Protein AF-A0A6P0NZ81-F1 (afdb_monomer)

Solvent-accessible surface area (backbone atoms only — not comparable to full-atom values): 3140 Å² total; per-residue (Å²): 132,91,78,74,47,66,45,77,67,88,78,84,64,66,39,73,95,69,81,43,48,56,52,67,41,77,50,97,91,36,32,41,46,54,56,50,50,54,53,47,63,73,64,76,47,40,59,78,83

Secondary structure (DSSP, 8-state):
-PPPPPB--------GGGTS-GGGSEETTEEHHHHHHHHHHHTT---B-

Nearest PDB structures (foldseek):
  2we9-assembly1_A  TM=8.956E-01  e=5.664E-02  Mycobacterium tuberculosis H37Rv
  3fww-assembly1_A  TM=8.465E-01  e=5.561E-01  Yersinia pestis Pestoides F
  5vmk-assembly1_B  TM=7.474E-01  e=7.334E-01  Acinetobacter baumannii
  3ngw-assembly1_A  TM=7.251E-01  e=1.037E+00  Archaeoglobus fulgidus
  1hjj-assembly1_A  TM=5.956E-01  e=1.933E+00  Escherichia coli

Structure (mmCIF, N/CA/C/O backbone):
data_AF-A0A6P0NZ81-F1
#
_entry.id   AF-A0A6P0NZ81-F1
#
loop_
_atom_site.group_PDB
_atom_site.id
_atom_site.type_symbol
_atom_site.label_atom_id
_atom_site.label_alt_id
_atom_site.label_comp_id
_atom_site.label_asym_id
_atom_site.label_entity_id
_atom_site.label_seq_id
_atom_site.pdbx_PDB_ins_code
_atom_site.Cartn_x
_atom_site.Cartn_y
_atom_site.Cartn_z
_atom_site.occupancy
_atom_site.B_iso_or_equiv
_atom_site.auth_seq_id
_atom_site.auth_comp_id
_atom_site.auth_asym_id
_atom_site.auth_atom_id
_atom_site.pdbx_PDB_model_num
ATOM 1 N N . MET A 1 1 ? -18.560 14.007 20.273 1.00 48.28 1 MET A N 1
ATOM 2 C CA . MET A 1 1 ? -18.829 13.689 18.852 1.00 48.28 1 MET A CA 1
ATOM 3 C C . MET A 1 1 ? -17.626 12.924 18.326 1.00 48.28 1 MET A C 1
ATOM 5 O O . MET A 1 1 ? -16.536 13.482 18.360 1.00 48.28 1 MET A O 1
ATOM 9 N N . ASN A 1 2 ? -17.789 11.664 17.914 1.00 73.4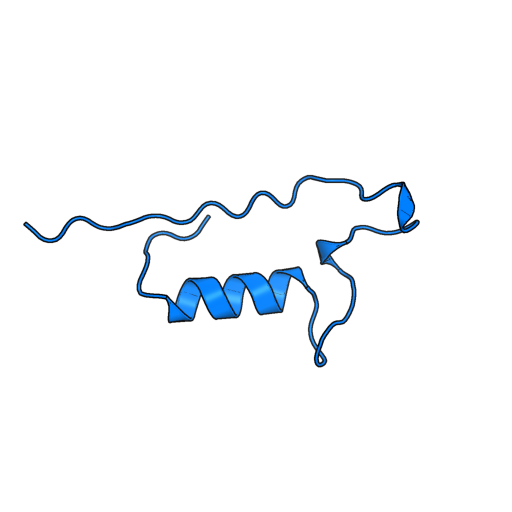4 2 ASN A N 1
ATOM 10 C CA . ASN A 1 2 ? -16.700 10.913 17.286 1.00 73.44 2 ASN A CA 1
ATOM 11 C C . ASN A 1 2 ? -16.462 11.492 15.891 1.00 73.44 2 ASN A C 1
ATOM 13 O O . ASN A 1 2 ? -17.375 11.523 15.069 1.00 73.44 2 ASN A O 1
ATOM 17 N N . LYS A 1 3 ? -15.259 12.013 15.656 1.00 81.56 3 LYS A N 1
ATOM 18 C CA . LYS A 1 3 ? -14.865 12.567 14.363 1.00 81.56 3 LYS A CA 1
ATOM 19 C C . LYS A 1 3 ? -14.295 11.427 13.526 1.00 81.56 3 LYS A C 1
ATOM 21 O O . LYS A 1 3 ? -13.372 10.759 13.980 1.00 81.56 3 LYS A O 1
ATOM 26 N N . SER A 1 4 ? -14.861 11.193 12.346 1.00 90.44 4 SER A N 1
ATOM 27 C CA . SER A 1 4 ? -14.304 10.215 11.412 1.00 90.44 4 SER A CA 1
ATOM 28 C C . SER A 1 4 ? -13.043 10.783 10.768 1.00 90.44 4 SER A C 1
ATOM 30 O O . SER A 1 4 ? -13.023 11.956 10.385 1.00 90.44 4 SER A O 1
ATOM 32 N N . ILE A 1 5 ? -11.993 9.970 10.681 1.00 96.00 5 ILE A N 1
ATOM 33 C CA . ILE A 1 5 ? -10.741 10.315 10.003 1.00 96.00 5 ILE A CA 1
ATOM 34 C C . ILE A 1 5 ? -10.758 9.604 8.654 1.00 96.00 5 ILE A C 1
ATOM 36 O O . ILE A 1 5 ? -10.847 8.380 8.626 1.00 96.00 5 ILE A O 1
ATOM 40 N N . GLY A 1 6 ? -10.697 10.364 7.562 1.00 97.12 6 GLY A N 1
ATOM 41 C CA . GLY A 1 6 ? -10.602 9.813 6.211 1.00 97.12 6 GLY A CA 1
ATOM 42 C C . GLY A 1 6 ? -9.156 9.541 5.795 1.00 97.12 6 GLY A C 1
ATOM 43 O O . GLY A 1 6 ? -8.239 10.228 6.252 1.00 97.12 6 GLY A O 1
ATOM 44 N N . ILE A 1 7 ? -8.960 8.563 4.914 1.00 98.19 7 ILE A N 1
ATOM 45 C CA . ILE A 1 7 ? -7.678 8.258 4.264 1.00 98.19 7 ILE A CA 1
ATOM 46 C C . ILE A 1 7 ? -7.810 8.550 2.770 1.00 98.19 7 ILE A C 1
ATOM 48 O O . ILE A 1 7 ? -8.809 8.180 2.168 1.00 98.19 7 ILE A O 1
ATOM 52 N N . ILE A 1 8 ? -6.783 9.179 2.190 1.00 98.00 8 ILE A N 1
ATOM 53 C CA . ILE A 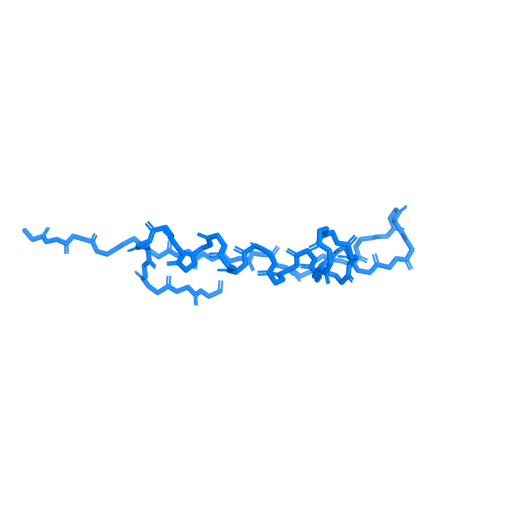1 8 ? -6.640 9.362 0.741 1.00 98.00 8 ILE A CA 1
ATOM 54 C C . ILE A 1 8 ? -5.322 8.712 0.304 1.00 98.00 8 ILE A C 1
ATOM 56 O O . ILE A 1 8 ? -4.242 9.146 0.721 1.00 98.00 8 ILE A O 1
ATOM 60 N N . ILE A 1 9 ? -5.394 7.681 -0.536 1.00 97.56 9 ILE A N 1
ATOM 61 C CA . ILE A 1 9 ? -4.250 6.929 -1.058 1.00 97.56 9 ILE A CA 1
ATOM 62 C C . ILE A 1 9 ? -3.851 7.501 -2.422 1.00 97.56 9 ILE A C 1
ATOM 64 O O . ILE A 1 9 ? -4.397 7.167 -3.472 1.00 97.56 9 ILE A O 1
ATOM 68 N N . LEU A 1 10 ? -2.825 8.353 -2.434 1.00 96.38 10 LEU A N 1
ATOM 69 C CA . LEU A 1 10 ? -2.322 8.962 -3.668 1.00 96.38 10 LEU A CA 1
ATOM 70 C C . LEU A 1 10 ? -1.479 7.975 -4.490 1.00 96.38 10 LEU A C 1
ATOM 72 O O . LEU A 1 10 ? -0.256 7.905 -4.361 1.00 96.38 10 LEU A O 1
ATOM 76 N N . ALA A 1 11 ? -2.137 7.247 -5.389 1.00 94.25 11 ALA A N 1
ATOM 77 C CA . ALA A 1 11 ? -1.527 6.249 -6.266 1.00 94.25 11 ALA A CA 1
ATOM 78 C C . ALA A 1 11 ? -1.505 6.678 -7.750 1.00 94.25 11 ALA A C 1
ATOM 80 O O . ALA A 1 11 ? -1.691 5.863 -8.635 1.00 94.25 11 ALA A O 1
ATOM 81 N N . ALA A 1 12 ? -1.273 7.952 -8.080 1.00 91.69 12 ALA A N 1
ATOM 82 C CA . ALA A 1 12 ? -1.267 8.417 -9.483 1.00 91.69 12 ALA A CA 1
ATOM 83 C C . ALA A 1 12 ? 0.123 8.384 -10.168 1.00 91.69 12 ALA A C 1
ATOM 85 O O . ALA A 1 12 ? 0.264 8.732 -11.338 1.00 91.69 12 ALA A O 1
ATOM 86 N N . GLY A 1 13 ? 1.184 8.002 -9.447 1.00 90.88 13 GLY A N 1
ATOM 87 C CA . GLY A 1 13 ? 2.564 8.114 -9.933 1.00 90.88 13 GLY A CA 1
ATOM 88 C C . GLY A 1 13 ? 3.003 7.006 -10.905 1.00 90.88 13 GLY A C 1
ATOM 89 O O . GLY A 1 13 ? 2.940 5.819 -10.577 1.00 90.88 13 GLY A O 1
ATOM 90 N N . ALA A 1 14 ? 3.582 7.398 -12.047 1.00 87.94 14 ALA A N 1
ATOM 91 C CA . ALA A 1 14 ? 4.058 6.488 -13.103 1.00 87.94 14 ALA A CA 1
ATOM 92 C C . ALA A 1 14 ? 5.295 5.643 -12.736 1.00 87.94 14 ALA A C 1
ATOM 94 O O . ALA A 1 14 ? 5.567 4.639 -13.381 1.00 87.94 14 ALA A O 1
ATOM 95 N N . SER A 1 15 ? 6.034 6.008 -11.680 1.00 92.06 15 SER A N 1
ATOM 96 C CA . SER A 1 15 ? 7.168 5.214 -11.168 1.00 92.06 15 SER A CA 1
ATOM 97 C C . SER A 1 15 ? 8.290 4.956 -12.188 1.00 92.06 15 SER A C 1
ATOM 99 O O . SER A 1 15 ? 8.836 3.860 -12.262 1.00 92.06 15 SER A O 1
ATOM 101 N N . THR A 1 16 ? 8.677 5.997 -12.929 1.00 88.94 16 THR A N 1
ATOM 102 C CA . THR A 1 16 ? 9.655 5.949 -14.035 1.00 88.94 16 THR A CA 1
ATOM 103 C C . THR A 1 16 ? 10.973 5.246 -13.696 1.00 88.94 16 THR A C 1
ATOM 105 O O . THR A 1 16 ? 11.457 4.460 -14.501 1.00 88.94 16 THR A O 1
ATOM 108 N N . GLY A 1 17 ? 11.524 5.442 -12.492 1.00 91.75 17 GLY A N 1
ATOM 109 C CA . GLY A 1 17 ? 12.765 4.780 -12.062 1.00 91.75 17 GLY A CA 1
ATOM 110 C C . GLY A 1 17 ? 12.676 3.255 -11.885 1.00 91.75 17 GLY A C 1
ATOM 111 O O . GLY A 1 17 ? 13.706 2.600 -11.808 1.00 91.75 17 GLY A O 1
ATOM 112 N N . LEU A 1 18 ? 11.469 2.683 -11.820 1.00 89.69 18 LEU A N 1
ATOM 113 C CA . LEU A 1 18 ? 11.236 1.241 -11.651 1.00 89.69 18 LEU A CA 1
ATOM 114 C C . LEU A 1 18 ? 10.775 0.543 -12.936 1.00 89.69 18 LEU A C 1
ATOM 116 O O . LEU A 1 18 ? 10.564 -0.666 -12.919 1.00 89.69 18 LEU A O 1
ATOM 120 N N . GLY A 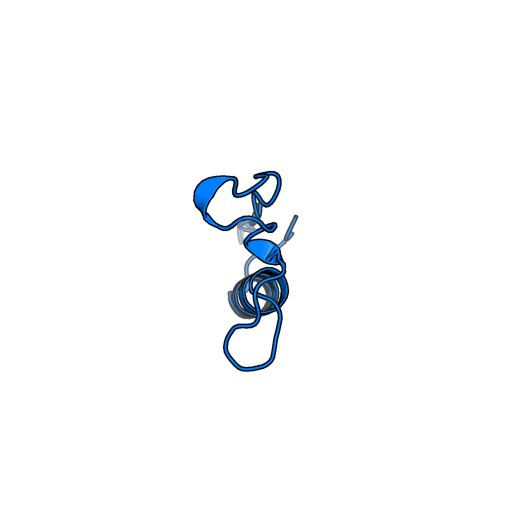1 19 ? 10.583 1.283 -14.034 1.00 91.38 19 GLY A N 1
ATOM 121 C CA . GLY A 1 19 ? 10.129 0.743 -15.324 1.00 91.38 19 GLY A CA 1
ATOM 122 C C . GLY A 1 19 ? 8.683 0.226 -15.346 1.00 91.38 19 GLY A C 1
ATOM 123 O O . GLY A 1 19 ? 8.185 -0.141 -16.404 1.00 91.38 19 GLY A O 1
ATOM 124 N N . GLN A 1 20 ? 7.997 0.219 -14.201 1.00 91.25 20 GLN A N 1
ATOM 125 C CA . GLN A 1 20 ? 6.607 -0.201 -14.047 1.00 91.25 20 GLN A CA 1
ATOM 126 C C . GLN A 1 20 ? 5.938 0.559 -12.889 1.00 91.25 20 GLN A C 1
ATOM 128 O O . GLN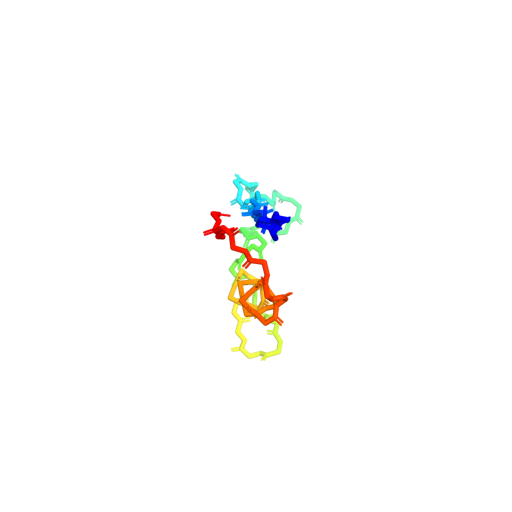 A 1 20 ? 6.633 0.987 -11.958 1.00 91.25 20 GLN A O 1
ATOM 133 N N . PRO A 1 21 ? 4.601 0.714 -12.892 1.00 94.69 21 PRO A N 1
ATOM 134 C CA . PRO A 1 21 ? 3.882 1.367 -11.802 1.00 94.69 21 PRO A CA 1
ATOM 135 C C . PRO A 1 21 ? 4.138 0.680 -10.451 1.00 94.69 21 PRO A C 1
ATOM 137 O O . PRO A 1 21 ? 3.798 -0.488 -10.270 1.00 94.69 21 PRO A O 1
ATOM 140 N N . LYS A 1 22 ? 4.679 1.417 -9.467 1.00 95.62 22 LYS A N 1
ATOM 141 C CA . LYS A 1 22 ? 5.018 0.886 -8.129 1.00 95.62 22 LYS A CA 1
ATOM 142 C C . LYS A 1 22 ? 3.862 0.155 -7.459 1.00 95.62 22 LYS A C 1
ATOM 144 O O . LYS A 1 22 ? 4.058 -0.886 -6.858 1.00 95.62 22 LYS A O 1
ATOM 149 N N . GLN A 1 23 ? 2.660 0.690 -7.600 1.00 96.69 23 GLN A N 1
ATOM 150 C CA . GLN A 1 23 ? 1.407 0.164 -7.045 1.00 96.69 23 GLN A CA 1
ATOM 151 C C . GLN A 1 23 ? 1.150 -1.309 -7.405 1.00 96.69 23 GLN A C 1
ATOM 153 O O . GLN A 1 23 ? 0.542 -2.023 -6.612 1.00 96.69 23 GLN A O 1
ATOM 158 N N . LEU A 1 24 ? 1.637 -1.768 -8.562 1.00 96.00 24 LEU A N 1
ATOM 159 C CA . LEU A 1 24 ? 1.436 -3.131 -9.054 1.00 96.00 24 LEU A CA 1
ATOM 160 C C . LEU A 1 24 ? 2.560 -4.098 -8.663 1.00 96.00 24 LEU A C 1
ATOM 162 O O . LEU A 1 24 ? 2.426 -5.298 -8.890 1.00 96.00 24 LEU A O 1
ATOM 166 N N . LEU A 1 25 ? 3.653 -3.611 -8.065 1.00 96.00 25 LEU A N 1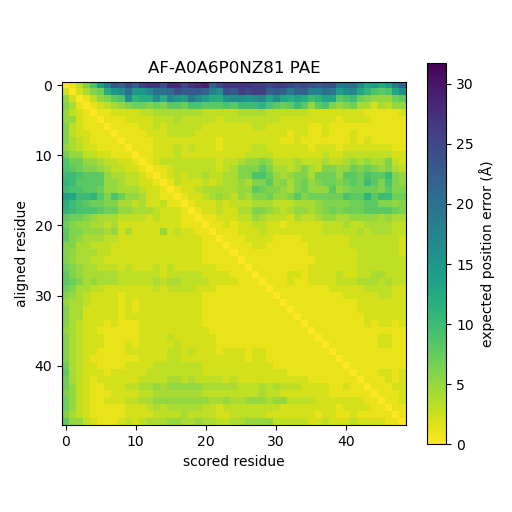
ATOM 167 C CA . LEU A 1 25 ? 4.744 -4.476 -7.618 1.00 96.00 25 LEU A CA 1
ATOM 168 C C . LEU A 1 25 ? 4.243 -5.470 -6.574 1.00 96.00 25 LEU A C 1
ATOM 170 O O . LEU A 1 25 ? 3.523 -5.095 -5.648 1.00 96.00 25 LEU A O 1
ATOM 174 N N . ILE A 1 26 ? 4.671 -6.724 -6.703 1.00 97.62 26 ILE A N 1
ATOM 175 C CA . ILE A 1 26 ? 4.332 -7.767 -5.741 1.00 97.62 26 ILE A CA 1
ATOM 176 C C . ILE A 1 26 ? 5.196 -7.621 -4.491 1.00 97.62 26 ILE A C 1
ATOM 178 O O . ILE A 1 26 ? 6.425 -7.619 -4.547 1.00 97.62 26 ILE A O 1
ATOM 182 N N . TYR A 1 27 ? 4.532 -7.541 -3.347 1.00 97.31 27 TYR A N 1
ATOM 183 C CA . TYR A 1 27 ? 5.116 -7.529 -2.019 1.00 97.31 27 TYR A CA 1
ATOM 184 C C . TYR A 1 27 ? 4.273 -8.418 -1.108 1.00 97.31 27 TYR A C 1
ATOM 186 O O . TYR A 1 27 ? 3.052 -8.289 -1.062 1.00 97.31 27 TYR A O 1
ATOM 194 N N . LYS A 1 28 ? 4.916 -9.349 -0.395 1.00 97.19 28 LYS A N 1
ATOM 195 C CA . LYS A 1 28 ? 4.230 -10.311 0.490 1.00 97.19 28 LYS A CA 1
ATOM 196 C C . LYS A 1 28 ? 3.069 -11.068 -0.189 1.00 97.19 28 LYS A C 1
ATOM 198 O O . LYS A 1 28 ? 2.061 -11.355 0.440 1.00 97.19 28 LYS A O 1
ATOM 203 N N . GLY A 1 29 ? 3.217 -11.389 -1.475 1.00 97.81 29 GLY A N 1
ATOM 204 C CA . GLY A 1 29 ? 2.223 -12.149 -2.243 1.00 97.81 29 GLY A CA 1
ATOM 205 C C . GLY A 1 29 ? 1.089 -11.325 -2.867 1.00 97.81 29 GLY A C 1
ATOM 206 O O . GLY A 1 29 ? 0.380 -11.865 -3.706 1.00 97.81 29 GLY A O 1
ATOM 207 N N . ASN A 1 30 ? 0.965 -10.030 -2.553 1.00 98.38 30 ASN A N 1
ATOM 208 C CA . ASN A 1 30 ? -0.054 -9.132 -3.113 1.00 98.38 30 ASN A CA 1
ATOM 209 C C . ASN A 1 30 ? 0.579 -7.907 -3.784 1.00 98.38 30 ASN A C 1
ATOM 211 O O . ASN A 1 30 ? 1.756 -7.615 -3.574 1.00 98.38 30 ASN A O 1
ATOM 215 N N . SER A 1 31 ? -0.190 -7.147 -4.565 1.00 98.06 31 SER A N 1
ATOM 216 C CA .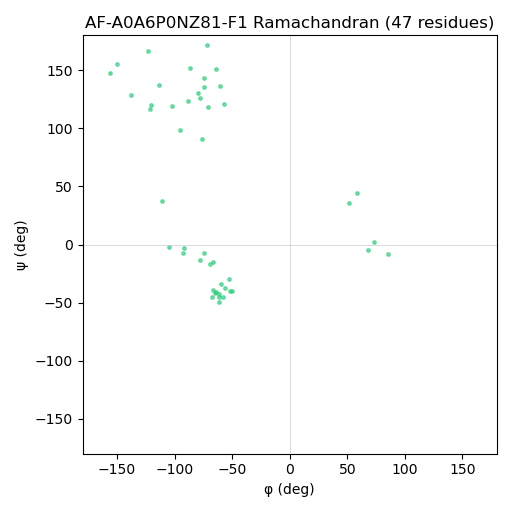 SER A 1 31 ? 0.284 -5.856 -5.077 1.00 98.06 31 SER A CA 1
ATOM 217 C C . SER A 1 31 ? 0.524 -4.859 -3.933 1.00 98.06 31 SER A C 1
ATOM 219 O O . SER A 1 31 ? -0.128 -4.911 -2.885 1.00 98.06 31 SER A O 1
ATOM 221 N N . LEU A 1 32 ? 1.458 -3.921 -4.109 1.00 97.44 32 LEU A N 1
ATOM 222 C CA . LEU A 1 32 ? 1.723 -2.876 -3.114 1.00 97.44 32 LEU A CA 1
ATOM 223 C C . LEU A 1 32 ? 0.465 -2.064 -2.783 1.00 97.44 32 LEU A C 1
ATOM 225 O O . LEU A 1 32 ? 0.251 -1.730 -1.616 1.00 97.44 32 LEU A O 1
ATOM 229 N N . ILE A 1 33 ? -0.384 -1.786 -3.776 1.00 97.50 33 ILE A N 1
ATOM 230 C CA . ILE A 1 33 ? -1.643 -1.073 -3.542 1.00 97.50 33 ILE A CA 1
ATOM 231 C C . ILE A 1 33 ? -2.624 -1.901 -2.704 1.00 97.50 33 ILE A C 1
ATOM 233 O O . ILE A 1 33 ? -3.232 -1.355 -1.789 1.00 97.50 33 ILE A O 1
ATOM 237 N N . PHE A 1 34 ? -2.715 -3.217 -2.924 1.00 98.19 34 PHE A N 1
ATOM 238 C CA . PHE A 1 34 ? -3.573 -4.090 -2.120 1.00 98.19 34 PHE A CA 1
ATOM 239 C C . PHE A 1 34 ? -3.150 -4.093 -0.649 1.00 98.19 34 PHE A C 1
ATOM 241 O O . PHE A 1 34 ? -3.970 -3.835 0.227 1.00 98.19 34 PHE A O 1
ATOM 248 N N . ASN A 1 35 ? -1.858 -4.301 -0.377 1.00 98.31 35 ASN A N 1
ATOM 249 C CA . ASN A 1 35 ? -1.337 -4.274 0.993 1.00 98.31 35 ASN A CA 1
ATOM 250 C C . ASN A 1 35 ? -1.578 -2.910 1.671 1.00 98.31 35 ASN A C 1
ATOM 252 O O . ASN A 1 35 ? -1.813 -2.837 2.873 1.00 98.31 35 ASN A O 1
ATOM 256 N N . THR A 1 36 ? -1.526 -1.818 0.901 1.00 98.06 36 THR A N 1
ATOM 257 C CA . THR A 1 36 ? -1.794 -0.463 1.408 1.00 98.06 36 THR A CA 1
ATOM 258 C C . THR A 1 36 ? -3.264 -0.301 1.804 1.00 98.06 36 THR A C 1
ATOM 260 O O . THR A 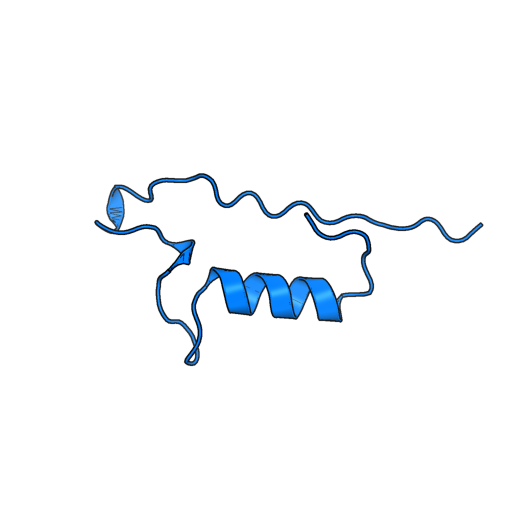1 36 ? -3.552 0.203 2.890 1.00 98.06 36 THR A O 1
ATOM 263 N N . VAL A 1 37 ? -4.189 -0.768 0.960 1.00 97.88 37 VAL A N 1
ATOM 264 C CA . VAL A 1 37 ? -5.633 -0.761 1.245 1.00 97.88 37 VAL A CA 1
ATOM 265 C C . VAL A 1 37 ? -5.960 -1.649 2.446 1.00 97.88 37 VAL A C 1
ATOM 267 O O . VAL A 1 37 ? -6.731 -1.238 3.306 1.00 97.88 37 VAL A O 1
ATOM 270 N N . GLU A 1 38 ? -5.340 -2.824 2.564 1.00 98.25 38 GLU A N 1
ATOM 271 C CA . GLU A 1 38 ? -5.527 -3.724 3.710 1.00 98.25 38 GLU A CA 1
ATOM 272 C C . GLU A 1 38 ? -5.162 -3.041 5.039 1.00 98.25 38 GLU A C 1
ATOM 274 O O . GLU A 1 38 ? -5.921 -3.099 6.008 1.00 98.25 38 GLU A O 1
ATOM 279 N N . VAL A 1 39 ? -4.031 -2.331 5.086 1.00 98.00 39 VAL A N 1
ATOM 280 C CA . VAL A 1 39 ? -3.636 -1.555 6.272 1.00 98.00 39 VAL A CA 1
ATOM 281 C C . VAL A 1 39 ? -4.617 -0.411 6.539 1.00 98.00 39 VAL A C 1
ATOM 283 O O . VAL A 1 39 ? -4.988 -0.187 7.692 1.00 98.00 39 VAL A O 1
ATOM 286 N N . ALA A 1 40 ? -5.069 0.295 5.498 1.00 98.06 40 ALA A N 1
ATOM 287 C CA . ALA A 1 40 ? -6.033 1.384 5.637 1.00 98.06 40 ALA A CA 1
ATOM 288 C C . ALA A 1 40 ? -7.369 0.892 6.222 1.00 98.06 40 ALA A C 1
ATOM 290 O O . ALA A 1 40 ? -7.869 1.490 7.174 1.00 98.06 40 ALA A O 1
ATOM 291 N N . VAL A 1 41 ? -7.899 -0.233 5.734 1.00 97.44 41 VAL A N 1
ATOM 292 C CA . VAL A 1 41 ? -9.134 -0.856 6.248 1.00 97.44 41 VAL A CA 1
ATOM 293 C C . VAL A 1 41 ? -8.983 -1.257 7.716 1.00 97.44 41 VAL A C 1
ATOM 295 O O . VAL A 1 41 ? -9.863 -0.982 8.530 1.00 97.44 41 VAL A O 1
ATOM 298 N N . ASN A 1 42 ? -7.839 -1.832 8.086 1.00 97.88 42 ASN A N 1
ATOM 299 C CA . ASN A 1 42 ? -7.576 -2.266 9.460 1.00 97.88 42 ASN A CA 1
ATOM 300 C C . ASN A 1 42 ? -7.273 -1.113 10.437 1.00 97.88 42 ASN A C 1
ATOM 302 O O . ASN A 1 42 ? -7.185 -1.340 11.642 1.00 97.88 42 ASN A O 1
ATOM 306 N N . SER A 1 43 ? -7.126 0.124 9.952 1.00 96.44 43 SER 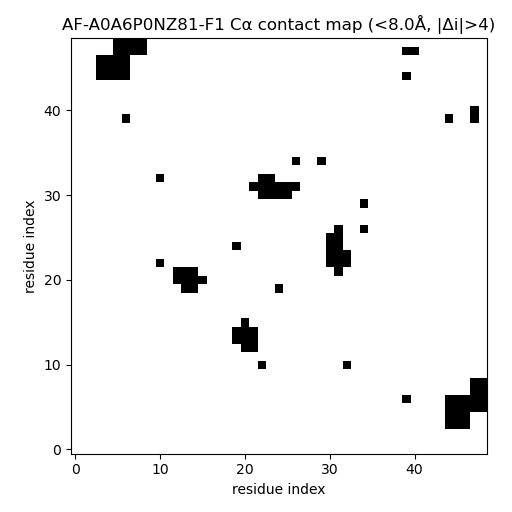A N 1
ATOM 307 C CA . SER A 1 43 ? -6.826 1.291 10.794 1.00 96.44 43 SER A CA 1
ATOM 308 C C . SER A 1 43 ? -8.038 1.852 11.551 1.00 96.44 43 SER A C 1
ATOM 310 O O . SER A 1 43 ? -7.872 2.692 12.435 1.00 96.44 43 SER A O 1
ATOM 312 N N . GLY A 1 44 ? -9.260 1.444 11.189 1.00 94.56 44 GLY A N 1
ATOM 313 C CA . GLY A 1 44 ? -10.503 2.026 11.711 1.00 94.56 44 GLY A CA 1
ATOM 314 C C . GLY A 1 44 ? -10.834 3.422 11.161 1.00 94.56 44 GLY A C 1
ATOM 315 O O . GLY A 1 44 ? -11.845 4.006 11.553 1.00 94.56 44 GLY A O 1
ATOM 316 N N . CYS A 1 45 ? -10.012 3.961 10.255 1.00 95.75 45 CYS A N 1
ATOM 317 C CA . CYS A 1 45 ? -10.304 5.196 9.532 1.00 95.75 45 CYS A CA 1
ATOM 318 C C . CYS A 1 45 ? -11.371 4.960 8.454 1.00 95.75 45 CYS A C 1
ATOM 320 O O . CYS A 1 45 ? -11.408 3.914 7.807 1.00 95.75 45 CYS A O 1
ATOM 322 N N . SER A 1 46 ? -12.240 5.949 8.254 1.00 95.38 46 SER A N 1
ATOM 323 C CA . SER A 1 46 ? -13.244 5.949 7.191 1.00 95.38 46 SER A CA 1
ATOM 324 C C . SER A 1 46 ? -13.668 7.385 6.833 1.00 95.38 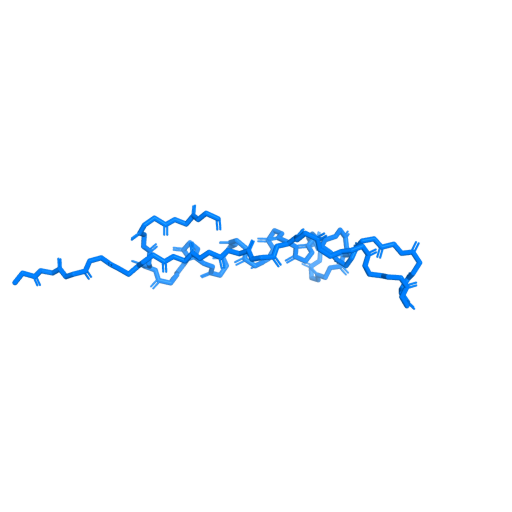46 SER A C 1
ATOM 326 O O . SER A 1 46 ? -13.713 8.250 7.716 1.00 95.38 46 SER A O 1
ATOM 328 N N . PRO A 1 47 ? -14.013 7.676 5.567 1.00 95.81 47 PRO A N 1
ATOM 329 C CA . PRO A 1 47 ? -13.909 6.800 4.395 1.00 95.81 47 PRO A CA 1
ATOM 330 C C . PRO A 1 47 ? -12.451 6.586 3.944 1.00 95.81 47 PRO A C 1
ATOM 332 O O . PRO A 1 47 ? -11.532 7.220 4.466 1.00 95.81 47 PRO A O 1
ATOM 335 N N . ILE A 1 48 ? -12.248 5.666 3.001 1.00 97.38 48 ILE A N 1
ATOM 336 C CA . ILE A 1 48 ? -10.959 5.405 2.349 1.00 97.38 48 ILE A CA 1
ATOM 337 C C . ILE A 1 48 ? -11.164 5.653 0.854 1.00 97.38 48 ILE A C 1
ATOM 339 O O . ILE A 1 48 ? -11.998 4.972 0.257 1.00 97.38 48 ILE A O 1
ATOM 343 N N . ASP A 1 49 ? -10.411 6.602 0.298 1.00 94.75 49 ASP A N 1
ATOM 344 C CA . ASP A 1 49 ? -10.366 6.957 -1.130 1.00 94.75 49 ASP A CA 1
ATOM 345 C C . ASP A 1 49 ? -8.977 6.703 -1.735 1.00 94.75 49 ASP A C 1
ATOM 347 O O . ASP A 1 49 ? -7.964 6.853 -1.006 1.00 94.75 49 ASP A O 1
#

Radius of gyration: 13.23 Å; Cα contacts (8 Å, |Δi|>4): 50; chains: 1; bounding box: 32×26×34 Å

Mean predicted aligned error: 3.58 Å

pLDDT: mean 93.86, std 8.03, range [48.28, 98.38]

Sequence (49 aa):
MNKSIGIIILAAGASTGLGQPKQLLIYKGNSLIFNTVEVAVNSGCSPID

Foldseek 3Di:
DDDAAEAEDPQPDQPVVVVGRQQQDDDPNGGVVVVVVVVVVVVNHDDYD